Protein AF-A0A4Q3WRJ8-F1 (afdb_monomer_lite)

Structure (mmCIF, N/CA/C/O backbone):
data_AF-A0A4Q3WRJ8-F1
#
_entry.id   AF-A0A4Q3WRJ8-F1
#
loop_
_atom_site.group_PDB
_atom_site.id
_atom_site.type_symbol
_atom_site.label_atom_id
_atom_site.label_alt_id
_atom_site.label_comp_id
_atom_site.label_asym_id
_atom_site.label_entity_id
_atom_site.label_seq_id
_atom_site.pdbx_PDB_ins_code
_atom_site.Cartn_x
_atom_site.Cartn_y
_atom_site.Cartn_z
_atom_site.occupancy
_atom_site.B_iso_or_equiv
_atom_site.auth_seq_id
_atom_site.auth_comp_id
_atom_site.auth_asym_id
_atom_site.auth_atom_id
_atom_site.pdbx_PDB_model_num
ATOM 1 N N . MET A 1 1 ? 12.244 -4.722 -6.179 1.00 85.50 1 MET A N 1
ATOM 2 C CA . MET A 1 1 ? 12.266 -3.800 -5.027 1.00 85.50 1 MET A CA 1
ATOM 3 C C . MET A 1 1 ? 13.663 -3.254 -4.762 1.00 85.50 1 MET A C 1
ATOM 5 O O . MET A 1 1 ? 13.770 -2.156 -4.237 1.00 85.50 1 MET A O 1
ATOM 9 N N . HIS A 1 2 ? 14.733 -3.939 -5.174 1.00 89.25 2 HIS A N 1
ATOM 10 C CA . HIS A 1 2 ? 16.098 -3.484 -4.906 1.00 89.25 2 HIS A CA 1
ATOM 11 C C . HIS A 1 2 ? 16.425 -2.133 -5.560 1.00 89.25 2 HIS A C 1
ATOM 13 O O . HIS A 1 2 ? 17.124 -1.327 -4.959 1.00 89.25 2 HIS A O 1
ATOM 19 N N . GLU A 1 3 ? 15.912 -1.853 -6.767 1.00 91.69 3 GLU A N 1
ATOM 20 C CA . GLU A 1 3 ? 16.086 -0.526 -7.385 1.00 91.69 3 GLU A CA 1
ATOM 21 C C . GLU A 1 3 ? 15.468 0.587 -6.527 1.00 91.69 3 GLU A C 1
ATOM 23 O O . GLU A 1 3 ? 16.089 1.629 -6.354 1.00 91.69 3 GLU A O 1
ATOM 28 N N . ALA A 1 4 ? 14.287 0.350 -5.953 1.00 89.06 4 ALA A N 1
ATOM 29 C CA . ALA A 1 4 ? 13.613 1.306 -5.080 1.00 89.06 4 ALA A CA 1
ATOM 30 C C . ALA A 1 4 ? 14.429 1.582 -3.805 1.00 89.06 4 ALA A C 1
ATOM 32 O O . ALA A 1 4 ? 14.601 2.735 -3.431 1.00 89.06 4 ALA A O 1
ATOM 33 N N . SER A 1 5 ? 15.038 0.546 -3.217 1.00 88.88 5 SER A N 1
ATOM 34 C CA . SER A 1 5 ? 15.982 0.701 -2.100 1.00 88.88 5 SER A CA 1
ATOM 35 C C . SER A 1 5 ? 17.241 1.486 -2.481 1.00 88.88 5 SER A C 1
ATOM 37 O O . SER A 1 5 ? 17.712 2.323 -1.711 1.00 88.88 5 SER A O 1
ATOM 39 N N . ALA A 1 6 ? 17.762 1.288 -3.695 1.00 91.00 6 ALA A N 1
ATOM 40 C CA . ALA A 1 6 ? 18.871 2.097 -4.190 1.00 91.00 6 ALA A CA 1
ATOM 41 C C . ALA A 1 6 ? 18.470 3.571 -4.377 1.00 91.00 6 ALA A C 1
ATOM 43 O O . ALA A 1 6 ? 19.284 4.442 -4.098 1.00 91.00 6 ALA A O 1
ATOM 44 N N . ILE A 1 7 ? 17.240 3.864 -4.815 1.00 89.19 7 ILE A N 1
ATOM 45 C CA . ILE A 1 7 ? 16.731 5.242 -4.930 1.00 89.19 7 ILE A CA 1
ATOM 46 C C . ILE A 1 7 ? 16.621 5.896 -3.551 1.00 89.19 7 ILE A C 1
ATOM 48 O O . ILE A 1 7 ? 17.115 7.009 -3.383 1.00 89.19 7 ILE A O 1
ATOM 52 N N . ASP A 1 8 ? 16.036 5.197 -2.578 1.00 88.12 8 ASP A N 1
ATOM 53 C CA . ASP A 1 8 ? 15.913 5.672 -1.193 1.00 88.12 8 ASP A CA 1
ATOM 54 C C . ASP A 1 8 ? 17.282 6.008 -0.578 1.00 88.12 8 ASP A C 1
ATOM 56 O O . ASP A 1 8 ? 17.489 7.054 0.032 1.00 88.12 8 ASP A O 1
ATOM 60 N N . SER A 1 9 ? 18.283 5.174 -0.871 1.00 89.94 9 SER A N 1
ATOM 61 C CA . SER A 1 9 ? 19.674 5.390 -0.455 1.00 89.94 9 SER A CA 1
ATOM 62 C C . SER A 1 9 ? 20.420 6.461 -1.274 1.00 89.94 9 SER A C 1
ATOM 64 O O . SER A 1 9 ? 21.642 6.574 -1.162 1.00 89.94 9 SER A O 1
ATOM 66 N N . ASN A 1 10 ? 19.718 7.241 -2.107 1.00 88.94 10 ASN A N 1
ATOM 67 C CA . ASN A 1 10 ? 20.268 8.250 -3.020 1.00 88.94 10 ASN A CA 1
ATOM 68 C C . ASN A 1 10 ? 21.346 7.694 -3.979 1.00 88.94 10 ASN A C 1
ATOM 70 O O . ASN A 1 10 ? 22.342 8.353 -4.290 1.00 88.94 10 ASN A O 1
ATOM 74 N N . GLY A 1 11 ? 21.149 6.457 -4.433 1.00 91.81 11 GLY A N 1
ATOM 75 C CA . GLY A 1 11 ? 22.062 5.739 -5.311 1.00 91.81 11 GLY A CA 1
ATOM 76 C C . GLY A 1 11 ? 22.065 6.269 -6.745 1.00 91.81 11 GLY A C 1
ATOM 77 O O . GLY A 1 11 ? 21.031 6.632 -7.319 1.00 91.81 11 GLY A O 1
ATOM 78 N N . GLY A 1 12 ? 23.248 6.283 -7.354 1.00 94.06 12 GLY A N 1
ATOM 79 C CA . GLY A 1 12 ? 23.454 6.748 -8.723 1.00 94.06 12 GLY A CA 1
ATOM 80 C C . GLY A 1 12 ? 22.888 5.797 -9.793 1.00 94.06 12 GLY A C 1
ATOM 81 O O . GLY A 1 12 ? 22.470 4.676 -9.493 1.00 94.06 12 GLY A O 1
ATOM 82 N N . PRO A 1 13 ? 22.906 6.195 -11.082 1.00 94.56 13 PRO A N 1
ATOM 83 C CA . PRO A 1 13 ? 22.377 5.376 -12.178 1.00 94.56 13 PRO A CA 1
ATOM 84 C C . PRO A 1 13 ? 22.966 3.958 -12.259 1.00 94.56 13 PRO A C 1
ATOM 86 O O . PRO A 1 13 ? 22.237 3.006 -12.531 1.00 94.56 13 PRO A O 1
ATOM 89 N N . GLU A 1 14 ? 24.267 3.802 -11.997 1.00 94.94 14 GLU A N 1
ATOM 90 C CA . GLU A 1 14 ? 24.941 2.496 -12.014 1.00 94.94 14 GLU A CA 1
ATOM 91 C C . GLU A 1 14 ? 24.488 1.596 -10.857 1.00 94.94 14 GLU A C 1
ATOM 93 O O . GLU A 1 14 ? 24.199 0.417 -11.062 1.00 94.94 14 GLU A O 1
ATOM 98 N N . GLU A 1 15 ? 24.357 2.157 -9.654 1.00 94.31 15 GLU A N 1
ATOM 99 C CA . GLU A 1 15 ? 23.903 1.433 -8.462 1.00 94.31 15 GLU A CA 1
ATOM 100 C C . GLU A 1 15 ? 22.448 0.997 -8.610 1.00 94.31 15 GLU A C 1
ATOM 102 O O . GLU A 1 15 ? 22.110 -0.153 -8.329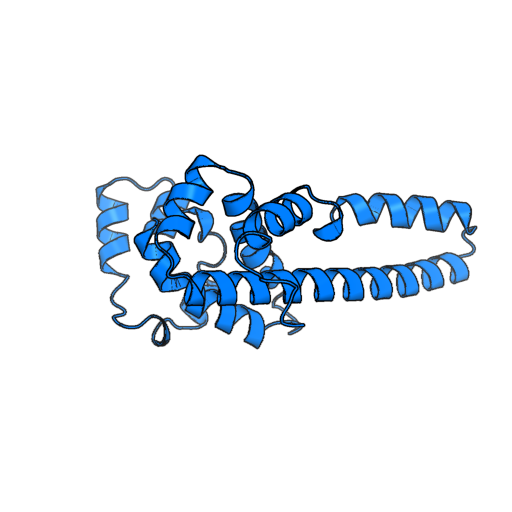 1.00 94.31 15 GLU A O 1
ATOM 107 N N . ARG A 1 16 ? 21.597 1.879 -9.145 1.00 93.44 16 ARG A N 1
ATOM 108 C CA . ARG A 1 16 ? 20.205 1.563 -9.471 1.00 93.44 16 ARG A CA 1
ATOM 109 C C . ARG A 1 16 ? 20.093 0.454 -10.512 1.00 93.44 16 ARG A C 1
ATOM 111 O O . ARG A 1 16 ? 19.307 -0.471 -10.323 1.00 93.44 16 ARG A O 1
ATOM 118 N N . ALA A 1 17 ? 20.897 0.494 -11.576 1.00 93.06 17 ALA A N 1
ATOM 119 C CA . ALA A 1 17 ? 20.913 -0.558 -12.593 1.00 93.06 17 ALA A CA 1
ATOM 120 C C . ALA A 1 17 ? 21.387 -1.906 -12.020 1.00 93.06 17 ALA A C 1
ATOM 122 O O . ALA A 1 17 ? 20.772 -2.944 -12.277 1.00 93.06 17 ALA A O 1
ATOM 123 N N . ALA A 1 18 ? 22.439 -1.894 -11.195 1.00 93.50 18 ALA A N 1
ATOM 124 C CA . ALA A 1 18 ? 22.930 -3.083 -10.505 1.00 93.50 18 ALA A CA 1
ATOM 125 C C . ALA A 1 18 ? 21.896 -3.641 -9.514 1.00 93.50 18 ALA A C 1
ATOM 127 O O . ALA A 1 18 ? 21.730 -4.855 -9.405 1.00 93.50 18 ALA A O 1
ATOM 128 N N . ALA A 1 19 ? 21.169 -2.769 -8.815 1.00 92.25 19 ALA A N 1
ATOM 129 C CA . ALA A 1 19 ? 20.093 -3.159 -7.919 1.00 92.25 19 ALA A CA 1
ATOM 130 C C . ALA A 1 19 ? 18.902 -3.744 -8.692 1.00 92.25 19 ALA A C 1
ATOM 132 O O . ALA A 1 19 ? 18.425 -4.821 -8.350 1.00 92.25 19 ALA A O 1
ATOM 133 N N . ARG A 1 20 ? 18.486 -3.123 -9.801 1.00 90.00 20 ARG A N 1
ATOM 134 C CA . ARG A 1 20 ? 17.431 -3.642 -10.685 1.00 90.00 20 ARG A CA 1
ATOM 135 C C . ARG A 1 20 ? 17.747 -5.037 -11.216 1.00 90.00 20 ARG A C 1
ATOM 137 O O . ARG A 1 20 ? 16.843 -5.857 -11.329 1.00 90.00 20 ARG A O 1
ATOM 144 N N . ALA A 1 21 ? 19.015 -5.337 -11.492 1.00 92.19 21 ALA A N 1
ATOM 145 C CA . ALA A 1 21 ? 19.440 -6.667 -11.925 1.00 92.19 21 ALA A CA 1
ATOM 146 C C . ALA A 1 21 ? 19.231 -7.765 -10.859 1.00 92.19 21 ALA A C 1
ATOM 148 O O . ALA A 1 21 ? 19.202 -8.943 -11.212 1.00 92.19 21 ALA A O 1
ATOM 149 N N . LYS A 1 22 ? 19.059 -7.397 -9.579 1.00 89.44 22 LYS A N 1
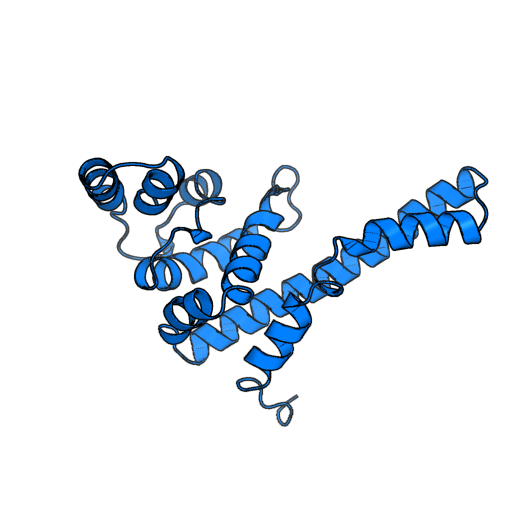ATOM 150 C CA . LYS A 1 22 ? 18.740 -8.328 -8.482 1.00 89.44 22 LYS A CA 1
ATOM 151 C C . LYS A 1 22 ? 17.251 -8.678 -8.404 1.00 89.44 22 LYS A C 1
ATOM 153 O O . LYS A 1 22 ? 16.917 -9.699 -7.814 1.00 89.44 22 LYS A O 1
ATOM 158 N N . ASP A 1 23 ? 16.372 -7.881 -9.014 1.00 87.56 23 ASP A N 1
ATOM 159 C CA . ASP A 1 23 ? 14.935 -8.170 -9.125 1.00 87.56 23 ASP A CA 1
ATOM 160 C C . ASP A 1 23 ? 14.703 -9.236 -10.216 1.00 87.56 23 ASP A C 1
ATOM 162 O O . ASP A 1 23 ? 14.304 -8.941 -11.347 1.00 87.56 23 ASP A O 1
ATOM 166 N N . THR A 1 24 ? 15.053 -10.486 -9.907 1.00 88.69 24 THR A N 1
ATOM 167 C CA . THR A 1 24 ? 15.085 -11.588 -10.886 1.00 88.69 24 THR A CA 1
ATOM 168 C C . THR A 1 24 ? 13.771 -12.357 -10.996 1.00 88.69 24 THR A C 1
ATOM 170 O O . THR A 1 24 ? 13.584 -13.118 -11.956 1.00 88.69 24 THR A O 1
ATOM 173 N N . GLU A 1 25 ? 12.856 -12.138 -10.052 1.00 88.75 25 GLU A N 1
ATOM 174 C CA . GLU A 1 25 ? 11.572 -12.815 -9.954 1.00 88.75 25 GLU A CA 1
ATOM 175 C C . GLU A 1 25 ? 10.757 -12.607 -11.237 1.00 88.75 25 GLU A C 1
ATOM 177 O O . GLU A 1 25 ? 10.708 -11.519 -11.817 1.00 88.75 25 GLU A O 1
ATOM 182 N N . LYS A 1 26 ? 10.119 -13.681 -11.712 1.00 87.75 26 LYS A N 1
ATOM 183 C CA . LYS A 1 26 ? 9.288 -13.648 -12.930 1.00 87.75 26 LYS A CA 1
ATOM 184 C C . LYS A 1 26 ? 7.800 -13.560 -12.630 1.00 87.75 26 LYS A C 1
ATOM 186 O O . LYS A 1 26 ? 7.033 -13.135 -13.492 1.00 87.75 26 LYS A O 1
ATOM 191 N N . ARG A 1 27 ? 7.398 -13.981 -11.433 1.00 91.19 27 ARG A N 1
ATOM 192 C CA . ARG A 1 27 ? 6.028 -13.910 -10.939 1.00 91.19 27 ARG A CA 1
ATOM 193 C C . ARG A 1 27 ? 6.052 -13.201 -9.597 1.00 91.19 27 ARG A C 1
ATOM 195 O O . ARG A 1 27 ? 6.914 -13.479 -8.768 1.00 91.19 27 ARG A O 1
ATOM 202 N N . TRP A 1 28 ? 5.095 -12.311 -9.368 1.00 90.44 28 TRP A N 1
ATOM 203 C CA . TRP A 1 28 ? 5.011 -11.572 -8.110 1.00 90.44 28 TRP A CA 1
ATOM 204 C C . TRP A 1 28 ? 4.802 -12.508 -6.911 1.00 90.44 28 TRP A C 1
ATOM 206 O O . TRP A 1 28 ? 5.212 -12.185 -5.803 1.00 90.44 28 TRP A O 1
ATOM 216 N N . GLN A 1 29 ? 4.217 -13.692 -7.137 1.00 90.94 29 GLN A N 1
ATOM 217 C CA . GLN A 1 29 ? 4.038 -14.736 -6.125 1.00 90.94 29 GLN A CA 1
ATOM 218 C C . GLN A 1 29 ? 5.358 -15.344 -5.636 1.00 90.94 29 GLN A C 1
ATOM 220 O O . GLN A 1 29 ? 5.370 -15.965 -4.577 1.00 90.94 29 GLN A O 1
ATOM 225 N N . ASP A 1 30 ? 6.438 -15.206 -6.412 1.00 89.38 30 ASP A N 1
ATOM 226 C CA . ASP A 1 30 ? 7.750 -15.767 -6.079 1.00 89.38 30 ASP A CA 1
ATOM 227 C C . ASP A 1 30 ? 8.579 -14.822 -5.192 1.00 89.38 30 ASP A C 1
ATOM 229 O O . ASP A 1 30 ? 9.659 -15.196 -4.743 1.00 89.38 30 ASP A O 1
ATOM 233 N N . VAL A 1 31 ? 8.086 -13.606 -4.927 1.00 86.12 31 VAL A N 1
ATOM 234 C CA . VAL A 1 31 ? 8.743 -12.649 -4.030 1.00 86.12 31 VAL A CA 1
ATOM 235 C C . VAL A 1 31 ? 8.594 -13.144 -2.591 1.00 86.12 31 VAL A C 1
ATOM 237 O O . VAL A 1 31 ? 7.480 -13.386 -2.119 1.00 86.12 31 VAL A O 1
ATOM 240 N N . SER A 1 32 ? 9.714 -13.318 -1.889 1.00 84.50 32 SER A N 1
ATOM 241 C CA . SER A 1 32 ? 9.706 -13.877 -0.538 1.00 84.50 32 SER A CA 1
ATOM 242 C C . SER A 1 32 ? 9.204 -12.874 0.505 1.00 84.50 32 SER A C 1
ATOM 244 O O . SER A 1 32 ? 9.245 -11.657 0.312 1.00 84.50 32 SER A O 1
ATOM 246 N N . SER A 1 33 ? 8.736 -13.384 1.648 1.00 79.56 33 SER A N 1
ATOM 247 C CA . SER A 1 33 ? 8.300 -12.519 2.756 1.00 79.56 33 SER A CA 1
ATOM 248 C C . SER A 1 33 ? 9.475 -11.753 3.368 1.00 79.56 33 SER A C 1
ATOM 250 O O . SER A 1 33 ? 9.296 -10.629 3.825 1.00 79.56 33 SER A O 1
ATOM 252 N N . GLU A 1 34 ? 10.681 -12.324 3.327 1.00 81.94 34 GLU A N 1
ATOM 253 C CA . GLU A 1 34 ? 11.924 -11.674 3.745 1.00 81.94 34 GLU A CA 1
ATOM 254 C C . GLU A 1 34 ? 12.249 -10.468 2.859 1.00 81.94 34 GLU A C 1
ATOM 256 O O . GLU A 1 34 ? 12.639 -9.422 3.373 1.00 81.94 34 GLU A O 1
ATOM 261 N N . THR A 1 35 ? 12.040 -10.580 1.542 1.00 81.25 35 THR A N 1
ATOM 262 C CA . THR A 1 35 ? 12.213 -9.451 0.621 1.00 81.25 35 THR A CA 1
ATOM 263 C C . THR A 1 35 ? 11.248 -8.318 0.954 1.00 81.25 35 THR A C 1
ATOM 265 O O . THR A 1 35 ? 11.675 -7.167 0.961 1.00 81.25 35 THR A O 1
ATOM 268 N N . PHE A 1 36 ? 9.986 -8.616 1.286 1.00 78.94 36 PHE A N 1
ATOM 269 C CA . PHE A 1 36 ? 9.035 -7.587 1.722 1.00 78.94 36 PHE A CA 1
ATOM 270 C C . PHE A 1 36 ? 9.442 -6.938 3.039 1.00 78.94 36 PHE A C 1
ATOM 272 O O . PHE A 1 36 ? 9.503 -5.717 3.106 1.00 78.94 36 PHE A O 1
ATOM 279 N N . LEU A 1 37 ? 9.792 -7.733 4.052 1.00 77.38 37 LEU A N 1
ATOM 280 C CA . LEU A 1 37 ? 10.234 -7.218 5.352 1.00 77.38 37 LEU A CA 1
ATOM 281 C C . LEU A 1 37 ? 11.437 -6.277 5.229 1.00 77.38 37 LEU A C 1
ATOM 283 O O . LEU A 1 37 ? 11.489 -5.254 5.903 1.00 77.38 37 LEU A O 1
ATOM 287 N N . ALA A 1 38 ? 12.386 -6.610 4.355 1.00 79.50 38 ALA A N 1
ATOM 288 C CA . ALA A 1 38 ? 13.592 -5.818 4.150 1.00 79.50 38 ALA A CA 1
ATOM 289 C C . ALA A 1 38 ? 13.388 -4.562 3.280 1.00 79.50 38 ALA A C 1
ATOM 291 O O . ALA A 1 38 ? 14.314 -3.767 3.177 1.00 79.50 38 ALA A O 1
ATOM 292 N N . ASN A 1 39 ? 12.238 -4.410 2.612 1.00 77.75 39 ASN A N 1
ATOM 293 C CA . ASN A 1 39 ? 12.000 -3.358 1.612 1.00 77.75 39 ASN A CA 1
ATOM 294 C C . ASN A 1 39 ? 10.586 -2.743 1.726 1.00 77.75 39 ASN A C 1
ATOM 296 O O . ASN A 1 39 ? 10.025 -2.266 0.740 1.00 77.75 39 ASN A O 1
ATOM 300 N N . GLN A 1 40 ? 9.946 -2.822 2.890 1.00 73.06 40 GLN A N 1
ATOM 301 C CA . GLN A 1 40 ? 8.559 -2.372 3.080 1.00 73.06 40 GLN A CA 1
ATOM 302 C C . GLN A 1 40 ? 8.390 -0.845 2.996 1.00 73.06 40 GLN A C 1
ATOM 304 O O . GLN A 1 40 ? 7.320 -0.358 2.646 1.00 73.06 40 GLN A O 1
ATOM 309 N N . ASP A 1 41 ? 9.451 -0.107 3.292 1.00 74.81 41 ASP A N 1
ATOM 310 C CA . ASP A 1 41 ? 9.559 1.350 3.283 1.00 74.81 41 ASP A CA 1
ATOM 311 C C . ASP A 1 41 ? 9.791 1.928 1.883 1.00 74.81 41 ASP A C 1
ATOM 313 O O . ASP A 1 41 ? 9.378 3.049 1.604 1.00 74.81 41 ASP A O 1
ATOM 317 N N . VAL A 1 42 ? 10.365 1.158 0.958 1.00 81.56 42 VAL A N 1
ATOM 318 C CA . VAL A 1 42 ? 10.765 1.681 -0.361 1.00 81.56 42 VAL A CA 1
ATOM 319 C C . VAL A 1 42 ? 9.637 1.669 -1.399 1.00 81.56 42 VAL A C 1
ATOM 321 O O . VAL A 1 42 ? 9.864 1.930 -2.581 1.00 81.56 42 VAL A O 1
ATOM 324 N N . PHE A 1 43 ? 8.405 1.337 -1.001 1.00 79.25 43 PHE A N 1
ATOM 325 C CA . PHE A 1 43 ? 7.306 1.117 -1.946 1.00 79.25 43 PHE A CA 1
ATOM 326 C C . PHE A 1 43 ? 6.929 2.380 -2.737 1.00 79.25 43 PHE A C 1
ATOM 328 O O . PHE A 1 43 ? 6.580 2.291 -3.913 1.00 79.25 43 PHE A O 1
ATOM 335 N N . HIS A 1 44 ? 7.088 3.555 -2.126 1.00 77.31 44 HIS A N 1
ATOM 336 C CA . HIS A 1 44 ? 6.866 4.863 -2.747 1.00 77.31 44 HIS A CA 1
ATOM 337 C C . HIS A 1 44 ? 7.995 5.308 -3.701 1.00 77.31 44 HIS A C 1
ATOM 339 O O . HIS A 1 44 ? 7.916 6.383 -4.290 1.00 77.31 44 HIS A O 1
ATOM 345 N N . PHE A 1 45 ? 9.038 4.492 -3.895 1.00 83.81 45 PHE A N 1
ATOM 346 C CA . PHE A 1 45 ? 10.072 4.704 -4.918 1.00 83.81 45 PHE A CA 1
ATOM 347 C C . PHE A 1 45 ? 9.938 3.763 -6.121 1.00 83.81 45 PHE A C 1
ATOM 349 O O . PHE A 1 45 ? 10.782 3.781 -7.021 1.00 83.81 45 PHE A O 1
ATOM 356 N N . LEU A 1 46 ? 8.917 2.902 -6.144 1.00 86.25 46 LEU A N 1
ATOM 357 C CA . LEU A 1 46 ? 8.665 2.044 -7.296 1.00 86.25 46 LEU A CA 1
ATOM 358 C C . LEU A 1 46 ? 8.233 2.882 -8.501 1.00 86.25 46 LEU A C 1
ATOM 360 O O . LEU A 1 46 ? 7.482 3.834 -8.369 1.00 86.25 46 LEU A O 1
ATOM 364 N N . ASP A 1 47 ? 8.668 2.485 -9.695 1.00 86.31 47 ASP A N 1
ATOM 365 C CA . ASP A 1 47 ? 8.078 2.987 -10.933 1.00 86.31 47 ASP A CA 1
ATOM 366 C C . ASP A 1 47 ? 6.684 2.369 -11.159 1.00 86.31 47 ASP A C 1
ATOM 368 O O . ASP A 1 47 ? 6.340 1.342 -10.571 1.00 86.31 47 ASP A O 1
ATOM 372 N N . ALA A 1 48 ? 5.888 2.922 -12.081 1.00 85.38 48 ALA A N 1
ATOM 373 C CA . ALA A 1 48 ? 4.542 2.412 -12.379 1.00 85.38 48 ALA A CA 1
ATOM 374 C C . ALA A 1 48 ? 4.515 0.902 -12.694 1.00 85.38 48 ALA A C 1
ATOM 376 O O . ALA A 1 48 ? 3.599 0.177 -12.298 1.00 85.38 48 ALA A O 1
ATOM 377 N N . LYS A 1 49 ? 5.554 0.394 -13.373 1.00 88.62 49 LYS A N 1
ATOM 378 C CA . LYS A 1 49 ? 5.695 -1.034 -13.687 1.00 88.62 49 LYS A CA 1
ATOM 379 C C . LYS A 1 49 ? 5.961 -1.868 -12.432 1.00 88.62 49 LYS A C 1
ATOM 381 O O . LYS A 1 49 ? 5.351 -2.924 -12.265 1.00 88.62 49 LYS A O 1
ATOM 386 N N . GLY A 1 50 ? 6.887 -1.428 -11.589 1.00 88.69 50 GLY A N 1
ATOM 387 C CA . GLY A 1 50 ? 7.239 -2.056 -10.325 1.00 88.69 50 GLY A CA 1
ATOM 388 C C . GLY A 1 50 ? 6.062 -2.047 -9.365 1.00 88.69 50 GLY A C 1
ATOM 389 O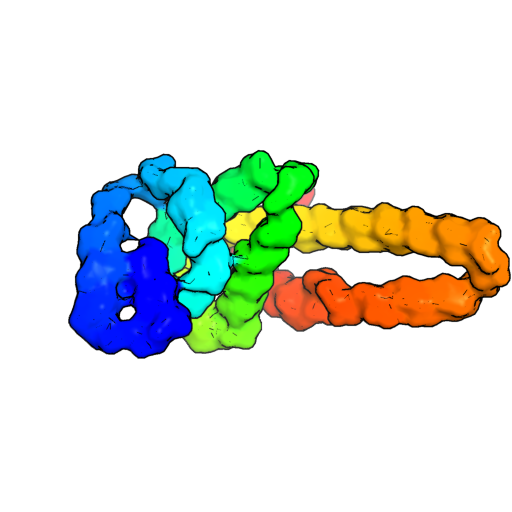 O . GLY A 1 50 ? 5.736 -3.093 -8.817 1.00 88.69 50 GLY A O 1
ATOM 390 N N . PHE A 1 51 ? 5.366 -0.920 -9.246 1.00 86.50 51 PHE A N 1
ATOM 391 C CA . PHE A 1 51 ? 4.158 -0.790 -8.442 1.00 86.50 51 PHE A CA 1
ATOM 392 C C . PHE A 1 51 ? 3.105 -1.811 -8.865 1.00 86.50 51 PHE A C 1
ATOM 394 O O . PHE A 1 51 ? 2.728 -2.662 -8.066 1.00 86.50 51 PHE A O 1
ATOM 401 N N . ARG A 1 52 ? 2.723 -1.844 -10.150 1.00 88.50 52 ARG A N 1
ATOM 402 C CA . ARG A 1 52 ? 1.764 -2.836 -10.664 1.00 88.50 52 ARG A CA 1
ATOM 403 C C . ARG A 1 52 ? 2.203 -4.282 -10.412 1.00 88.50 52 ARG A C 1
ATOM 405 O O . ARG A 1 52 ? 1.355 -5.144 -10.189 1.00 88.50 52 ARG A O 1
ATOM 412 N N . TYR A 1 53 ? 3.503 -4.563 -10.490 1.00 90.25 53 TYR A N 1
ATOM 413 C CA . TYR A 1 53 ? 4.043 -5.905 -10.281 1.00 90.25 53 TYR A CA 1
ATOM 414 C C . TYR A 1 53 ? 4.030 -6.325 -8.804 1.00 90.25 53 TYR A C 1
ATOM 416 O O . TYR A 1 53 ? 3.585 -7.427 -8.497 1.00 90.25 53 TYR A O 1
ATOM 424 N N . TYR A 1 54 ? 4.505 -5.471 -7.892 1.00 89.19 54 TYR A N 1
ATOM 425 C CA . TYR A 1 54 ? 4.667 -5.808 -6.473 1.00 89.19 54 TYR A CA 1
ATOM 426 C C . TYR A 1 54 ? 3.409 -5.557 -5.632 1.00 89.19 54 TYR A C 1
ATOM 428 O O . TYR A 1 54 ? 3.289 -6.143 -4.560 1.00 89.19 54 TYR A O 1
ATOM 436 N N . LEU A 1 55 ? 2.453 -4.752 -6.107 1.00 87.12 55 LEU A N 1
ATOM 437 C CA . LEU A 1 55 ? 1.240 -4.404 -5.360 1.00 87.12 55 LEU A CA 1
ATOM 438 C C . LEU A 1 55 ? 0.413 -5.623 -4.909 1.00 87.12 55 LEU A C 1
ATOM 440 O O . LEU A 1 55 ? 0.115 -5.702 -3.719 1.00 87.12 55 LEU A O 1
ATOM 444 N N . PRO A 1 56 ? 0.108 -6.628 -5.760 1.00 88.88 56 PRO A N 1
ATOM 445 C CA . PRO A 1 56 ? -0.644 -7.804 -5.311 1.00 88.88 56 PRO A CA 1
ATOM 446 C C . PRO A 1 56 ? 0.096 -8.602 -4.233 1.00 88.88 56 PRO A C 1
ATOM 448 O O . PRO A 1 56 ? -0.509 -9.094 -3.282 1.00 88.88 56 PRO A O 1
ATOM 451 N N . ALA A 1 57 ? 1.416 -8.721 -4.377 1.00 87.44 57 ALA A N 1
ATOM 452 C CA . ALA A 1 57 ? 2.265 -9.426 -3.431 1.00 87.44 57 ALA A CA 1
ATOM 453 C C . ALA A 1 57 ? 2.298 -8.709 -2.072 1.00 87.44 57 ALA A C 1
ATOM 455 O O . ALA A 1 57 ? 2.167 -9.361 -1.037 1.00 87.44 57 ALA A O 1
ATOM 456 N N . LEU A 1 58 ? 2.379 -7.373 -2.087 1.00 84.88 58 LEU A N 1
ATOM 457 C CA . LEU A 1 58 ? 2.334 -6.532 -0.895 1.00 84.88 58 LEU A CA 1
ATOM 458 C C . LEU A 1 58 ? 0.995 -6.650 -0.160 1.00 84.88 58 LEU A C 1
ATOM 460 O O . LEU A 1 58 ? 0.985 -6.865 1.049 1.00 84.88 58 LEU A O 1
ATOM 464 N N . MET A 1 59 ? -0.124 -6.559 -0.886 1.00 85.94 59 MET A N 1
ATOM 465 C CA . MET A 1 59 ? -1.469 -6.699 -0.313 1.00 85.94 59 MET A CA 1
ATOM 466 C C . MET A 1 59 ? -1.637 -8.068 0.359 1.00 85.94 59 MET A C 1
ATOM 468 O O . MET A 1 59 ? -2.067 -8.155 1.506 1.00 85.94 59 MET A O 1
ATOM 472 N N . VAL A 1 60 ? -1.244 -9.152 -0.321 1.00 87.00 60 VAL A N 1
ATOM 473 C CA . VAL A 1 60 ? -1.323 -10.516 0.231 1.00 87.00 60 VAL A CA 1
ATOM 474 C C . VAL A 1 60 ? -0.415 -10.685 1.445 1.00 87.00 60 VAL A C 1
ATOM 476 O O . VAL A 1 60 ? -0.812 -11.324 2.418 1.00 87.00 60 VAL A O 1
ATOM 479 N N . TRP A 1 61 ? 0.803 -10.148 1.391 1.00 84.06 61 TRP A N 1
ATOM 480 C CA . TRP A 1 61 ? 1.727 -10.184 2.516 1.00 84.06 61 TRP A CA 1
ATOM 481 C C . TRP A 1 61 ? 1.134 -9.451 3.726 1.00 84.06 61 TRP A C 1
ATOM 483 O O . TRP A 1 61 ? 1.029 -10.049 4.793 1.00 84.06 61 TRP A O 1
ATOM 493 N N . ASN A 1 62 ? 0.638 -8.225 3.544 1.00 83.25 62 ASN A N 1
ATOM 494 C CA . ASN A 1 62 ? 0.018 -7.445 4.613 1.00 83.25 62 ASN A CA 1
ATOM 495 C C . ASN A 1 62 ? -1.151 -8.208 5.267 1.00 83.25 62 ASN A C 1
ATOM 497 O O . ASN A 1 62 ? -1.140 -8.428 6.477 1.00 83.25 62 ASN A O 1
ATOM 501 N N . LEU A 1 63 ? -2.085 -8.739 4.467 1.00 84.44 63 LEU A N 1
ATOM 502 C CA . LEU A 1 63 ? -3.226 -9.515 4.976 1.00 84.44 63 LEU A CA 1
ATOM 503 C C . LEU A 1 63 ? -2.815 -10.772 5.761 1.00 84.44 63 LEU A C 1
ATOM 505 O O . LEU A 1 63 ? -3.546 -11.201 6.650 1.00 84.44 63 LEU A O 1
ATOM 509 N N . ARG A 1 64 ? -1.663 -11.385 5.457 1.00 83.38 64 ARG A N 1
ATOM 510 C CA . ARG A 1 64 ? -1.164 -12.570 6.183 1.00 83.38 64 ARG A CA 1
ATOM 511 C C . ARG A 1 64 ? -0.570 -12.234 7.545 1.00 83.38 64 ARG A C 1
ATOM 513 O O . ARG A 1 64 ? -0.651 -13.061 8.449 1.00 83.38 64 ARG A O 1
ATOM 520 N N . PHE A 1 65 ? 0.048 -11.063 7.677 1.00 77.25 65 PHE A N 1
ATOM 521 C CA . PHE A 1 65 ? 0.760 -10.646 8.889 1.00 77.25 65 PHE A CA 1
ATOM 522 C C . PHE A 1 65 ? -0.022 -9.623 9.718 1.00 77.25 65 PHE A C 1
ATOM 524 O O . PHE A 1 65 ? 0.455 -9.147 10.752 1.00 77.25 65 PHE A O 1
ATOM 531 N N . ILE A 1 66 ? -1.246 -9.304 9.311 1.00 76.56 66 ILE A N 1
ATOM 532 C CA . ILE A 1 66 ? -2.107 -8.369 10.016 1.00 76.56 66 ILE A CA 1
ATOM 533 C C . ILE A 1 66 ? -2.396 -8.855 11.447 1.00 76.56 66 ILE A C 1
ATOM 535 O O . ILE A 1 66 ? -2.858 -9.970 11.672 1.00 76.56 66 ILE A O 1
ATOM 539 N N . GLY A 1 67 ? -2.072 -8.027 12.445 1.00 70.25 67 GLY A N 1
ATOM 540 C CA . GLY A 1 67 ? -2.282 -8.349 13.866 1.00 70.25 67 GLY A CA 1
ATOM 541 C C . GLY A 1 67 ? -1.271 -9.320 14.493 1.00 70.25 67 GLY A C 1
ATOM 542 O O . GLY A 1 67 ? -1.421 -9.670 15.662 1.00 70.25 67 GLY A O 1
ATOM 543 N N . THR A 1 68 ? -0.230 -9.742 13.769 1.00 72.94 68 THR A N 1
ATOM 544 C CA . THR A 1 68 ? 0.858 -10.544 14.354 1.00 72.94 68 THR A CA 1
ATOM 545 C C . THR A 1 68 ? 1.835 -9.671 15.157 1.00 72.94 68 THR A C 1
ATOM 547 O O . THR A 1 68 ? 2.274 -8.612 14.704 1.00 72.94 68 THR A O 1
ATOM 550 N N . ALA A 1 69 ? 2.168 -10.101 16.381 1.00 52.78 69 ALA A N 1
ATOM 551 C CA . ALA A 1 69 ? 3.103 -9.391 17.257 1.00 52.78 69 ALA A CA 1
ATOM 552 C C . ALA A 1 69 ? 4.501 -9.310 16.613 1.00 52.78 69 ALA A C 1
ATOM 554 O O . ALA A 1 69 ? 5.023 -10.321 16.148 1.00 52.78 69 ALA A O 1
ATOM 555 N N . GLY A 1 70 ? 5.098 -8.112 16.581 1.00 55.78 70 GLY A N 1
ATOM 556 C CA . GLY A 1 70 ? 6.374 -7.843 15.897 1.00 55.78 70 GLY A CA 1
ATOM 557 C C . GLY A 1 70 ? 6.242 -7.333 14.454 1.00 55.78 70 GLY A C 1
ATOM 558 O O . GLY A 1 70 ? 7.241 -6.936 13.866 1.00 55.78 70 GLY A O 1
ATOM 559 N N . HIS A 1 71 ? 5.022 -7.272 13.906 1.00 54.84 71 HIS A N 1
ATOM 560 C CA . HIS A 1 71 ? 4.719 -6.696 12.591 1.00 54.84 71 HIS A CA 1
ATOM 561 C C . HIS A 1 71 ? 3.917 -5.389 12.720 1.00 54.84 71 HIS A C 1
ATOM 563 O O . HIS A 1 71 ? 2.925 -5.160 12.023 1.00 54.84 71 HIS A O 1
ATOM 569 N N . GLU A 1 72 ? 4.370 -4.501 13.612 1.00 53.34 72 GLU A N 1
ATOM 570 C CA . GLU A 1 72 ? 3.855 -3.123 13.749 1.00 53.34 72 GLU A CA 1
ATOM 571 C C . GLU A 1 72 ? 4.010 -2.313 12.442 1.00 53.34 72 GLU A C 1
ATOM 573 O O . GLU A 1 72 ? 3.366 -1.292 12.240 1.00 53.34 72 GLU A O 1
ATOM 578 N N . HIS A 1 73 ? 4.797 -2.839 11.505 1.00 51.44 73 HIS A N 1
ATOM 579 C CA . HIS A 1 73 ? 5.100 -2.289 10.191 1.00 51.44 73 HIS A CA 1
ATOM 580 C C . HIS A 1 73 ? 3.999 -2.437 9.126 1.00 51.44 73 HIS A C 1
ATOM 582 O O . HIS A 1 73 ? 4.173 -1.972 8.001 1.00 51.44 73 HIS A O 1
ATOM 588 N N . ASN A 1 74 ? 2.843 -3.027 9.462 1.00 57.03 74 ASN A N 1
ATOM 589 C CA . ASN A 1 74 ? 1.678 -3.022 8.566 1.00 57.03 74 ASN A CA 1
ATOM 590 C C . ASN A 1 74 ? 1.215 -1.593 8.203 1.00 57.03 74 ASN A C 1
ATOM 592 O O . ASN A 1 74 ? 0.560 -1.425 7.175 1.00 57.03 74 ASN A O 1
ATOM 596 N N . SER A 1 75 ? 1.584 -0.577 9.001 1.00 60.34 75 SER A N 1
ATOM 597 C CA . SER A 1 75 ? 1.290 0.833 8.718 1.00 60.34 75 SER A CA 1
ATOM 598 C C . SER A 1 75 ? 1.996 1.357 7.467 1.00 60.34 75 SER A C 1
ATOM 600 O O . SER A 1 75 ? 1.400 2.148 6.750 1.00 60.34 75 SER A O 1
ATOM 602 N N . TYR A 1 76 ? 3.209 0.891 7.141 1.00 63.69 76 TYR A N 1
ATOM 603 C CA . TYR A 1 76 ? 3.990 1.449 6.025 1.00 63.69 76 TYR A CA 1
ATOM 604 C C . TYR A 1 76 ? 3.399 1.136 4.653 1.00 63.69 76 TYR A C 1
ATOM 606 O O . TYR A 1 76 ? 3.549 1.921 3.721 1.00 63.69 76 TYR A O 1
ATOM 614 N N . VAL A 1 77 ? 2.702 0.005 4.523 1.00 65.75 77 VAL A N 1
ATOM 615 C CA . VAL A 1 77 ? 1.996 -0.366 3.289 1.00 65.75 77 VAL A CA 1
ATOM 616 C C . VAL A 1 77 ? 0.841 0.590 3.024 1.00 65.75 77 VAL A C 1
ATOM 618 O O . VAL A 1 77 ? 0.675 1.064 1.903 1.00 65.75 77 VAL A O 1
ATOM 621 N N . ILE A 1 78 ? 0.061 0.871 4.065 1.00 68.69 78 ILE A N 1
ATOM 622 C CA . ILE A 1 78 ? -1.111 1.738 3.983 1.00 68.69 78 ILE A CA 1
ATOM 623 C C . ILE A 1 78 ? -0.668 3.191 3.823 1.00 68.69 78 ILE A C 1
ATOM 625 O O . ILE A 1 78 ? -1.110 3.838 2.884 1.00 68.69 78 ILE A O 1
ATOM 629 N N . GLU A 1 79 ? 0.325 3.638 4.592 1.00 68.06 79 GLU A N 1
ATOM 630 C CA . GLU A 1 79 ? 0.942 4.962 4.461 1.00 68.06 79 GLU A CA 1
ATOM 631 C C . GLU A 1 79 ? 1.560 5.176 3.070 1.00 68.06 79 GLU A C 1
ATOM 633 O O . GLU A 1 79 ? 1.373 6.224 2.458 1.00 68.06 79 GLU A O 1
ATOM 638 N N . SER A 1 80 ? 2.243 4.172 2.509 1.00 66.75 80 SER A N 1
ATOM 639 C CA . SER A 1 80 ? 2.780 4.266 1.145 1.00 66.75 80 SER A CA 1
ATOM 640 C C . SER A 1 80 ? 1.666 4.403 0.110 1.00 66.75 80 SER A C 1
ATOM 642 O O . SER A 1 80 ? 1.791 5.201 -0.815 1.00 66.75 80 SER A O 1
ATOM 644 N N . LEU A 1 81 ? 0.571 3.649 0.250 1.00 71.25 81 LEU A N 1
ATOM 645 C CA . LEU A 1 81 ? -0.574 3.765 -0.652 1.00 71.25 81 LEU A CA 1
ATOM 646 C C . LEU A 1 81 ? -1.286 5.111 -0.480 1.00 71.25 81 LEU A C 1
ATOM 648 O O . LEU A 1 81 ? -1.616 5.739 -1.480 1.00 71.25 81 LEU A O 1
ATOM 652 N N . GLU A 1 82 ? -1.455 5.597 0.748 1.00 67.31 82 GLU A N 1
ATOM 653 C CA . GLU A 1 82 ? -1.982 6.933 1.044 1.00 67.31 82 GLU A CA 1
ATOM 654 C C . GLU A 1 82 ? -1.145 8.043 0.423 1.00 67.31 82 GLU A C 1
ATOM 656 O O . GLU A 1 82 ? -1.701 8.940 -0.202 1.00 67.31 82 GLU A O 1
ATOM 661 N N . ASN A 1 83 ? 0.179 7.979 0.556 1.00 65.75 83 ASN A N 1
ATOM 662 C CA . ASN A 1 83 ? 1.080 8.977 -0.012 1.00 65.75 83 ASN A CA 1
ATOM 663 C C . ASN A 1 83 ? 0.965 9.006 -1.543 1.00 65.75 83 ASN A C 1
ATOM 665 O O . ASN A 1 83 ? 0.830 10.076 -2.135 1.00 65.75 83 ASN A O 1
ATOM 669 N N . VAL A 1 84 ? 0.897 7.831 -2.182 1.00 65.56 84 VAL A N 1
ATOM 670 C CA . VAL A 1 84 ? 0.628 7.714 -3.627 1.00 65.56 84 VAL A CA 1
ATOM 671 C C . VAL A 1 84 ? -0.729 8.328 -3.996 1.00 65.56 84 VAL A C 1
ATOM 673 O O . VAL A 1 84 ? -0.864 8.900 -5.075 1.00 65.5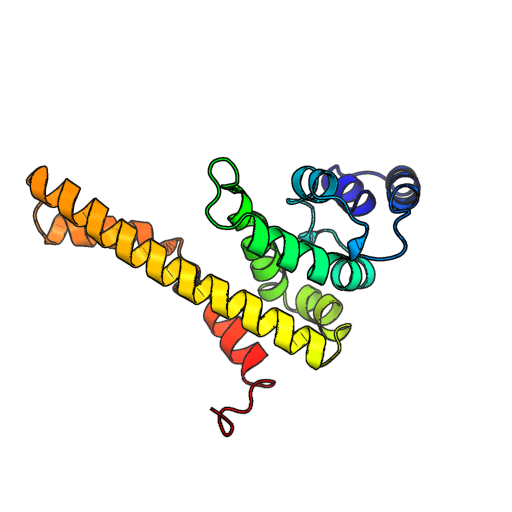6 84 VAL A O 1
ATOM 676 N N . LEU A 1 85 ? -1.733 8.230 -3.121 1.00 64.56 85 LEU A N 1
ATOM 677 C CA . LEU A 1 85 ? -3.076 8.781 -3.336 1.00 64.56 85 LEU A CA 1
ATOM 678 C C . LEU A 1 85 ? -3.184 10.290 -3.053 1.00 64.56 85 LEU A C 1
ATOM 680 O O . LEU A 1 85 ? -4.135 10.930 -3.500 1.00 64.56 85 LEU A O 1
ATOM 684 N N . GLN A 1 86 ? -2.243 10.871 -2.313 1.00 64.19 86 GLN A N 1
ATOM 685 C CA . GLN A 1 86 ? -2.214 12.309 -2.030 1.00 64.19 86 GLN A CA 1
ATOM 686 C C . GLN A 1 86 ? -1.469 13.103 -3.113 1.00 64.19 86 GLN A C 1
ATOM 688 O O . GLN A 1 86 ? -1.754 14.285 -3.315 1.00 64.19 86 GLN A O 1
ATOM 693 N N . GLU A 1 87 ? -0.558 12.469 -3.855 1.00 67.12 87 GLU A N 1
ATOM 694 C CA . GLU A 1 87 ? 0.189 13.101 -4.944 1.00 67.12 87 GLU A CA 1
ATOM 695 C C . GLU A 1 87 ? -0.451 12.834 -6.315 1.00 67.12 87 GLU A C 1
ATOM 697 O O . GLU A 1 87 ? -0.202 11.813 -6.949 1.00 67.12 87 GLU A O 1
ATOM 702 N N . THR A 1 88 ? -1.251 13.779 -6.820 1.00 57.97 88 THR A N 1
ATOM 703 C CA . THR A 1 88 ? -2.056 13.632 -8.054 1.00 57.97 88 THR A CA 1
ATOM 704 C C . THR A 1 88 ? -1.284 13.134 -9.284 1.00 57.97 88 THR A C 1
ATOM 706 O O . THR A 1 88 ? -1.788 12.285 -10.021 1.00 57.97 88 THR A O 1
ATOM 709 N N . ASP A 1 89 ? -0.063 13.625 -9.512 1.00 62.53 89 ASP A N 1
ATOM 710 C CA . ASP A 1 89 ? 0.758 13.223 -10.665 1.00 62.53 89 ASP A CA 1
ATOM 711 C C . ASP A 1 89 ? 1.317 11.801 -10.498 1.00 62.53 89 ASP A C 1
ATOM 713 O O . ASP A 1 89 ? 1.403 11.027 -11.457 1.00 62.53 89 ASP A O 1
ATOM 717 N N . TYR A 1 90 ? 1.640 11.433 -9.258 1.00 64.06 90 TYR A N 1
ATOM 718 C CA . TYR A 1 90 ? 2.110 10.105 -8.886 1.00 64.06 90 TYR A CA 1
ATOM 719 C C . TYR A 1 90 ? 0.961 9.084 -8.974 1.00 64.06 90 TYR A C 1
ATOM 721 O O . TYR A 1 90 ? 1.121 8.009 -9.557 1.00 64.06 90 TYR A O 1
ATOM 729 N N . LEU A 1 91 ? -0.229 9.465 -8.506 1.00 63.19 91 LEU A N 1
ATOM 730 C CA . LEU A 1 91 ? -1.478 8.706 -8.569 1.00 63.19 91 LEU A CA 1
ATOM 731 C C . LEU A 1 91 ? -1.847 8.353 -10.012 1.00 63.19 91 LEU A C 1
ATOM 733 O O . LEU A 1 91 ? -2.101 7.186 -10.323 1.00 63.19 91 LEU A O 1
ATOM 737 N N . LEU A 1 92 ? -1.813 9.343 -10.912 1.00 63.72 92 LEU A N 1
ATOM 738 C CA . LEU A 1 92 ? -2.137 9.148 -12.324 1.00 63.72 92 LEU A CA 1
ATOM 739 C C . LEU A 1 92 ? -1.186 8.138 -12.977 1.00 63.72 92 LEU A C 1
ATOM 741 O O . LEU A 1 92 ? -1.658 7.207 -13.617 1.00 63.72 92 LEU A O 1
ATOM 745 N N . GLY A 1 93 ? 0.129 8.241 -12.772 1.00 70.88 93 GLY A N 1
ATOM 746 C CA . GLY A 1 93 ? 1.084 7.312 -13.390 1.00 70.88 93 GLY A CA 1
ATOM 747 C C . GLY A 1 93 ? 0.970 5.865 -12.890 1.00 70.88 93 GLY A C 1
ATOM 748 O O . GLY A 1 93 ? 1.060 4.920 -13.678 1.00 70.88 93 GLY A O 1
ATOM 749 N N . HIS A 1 94 ? 0.755 5.677 -11.587 1.00 76.62 94 HIS A N 1
ATOM 750 C CA . HIS A 1 94 ? 0.785 4.356 -10.956 1.00 76.62 94 HIS A CA 1
ATOM 751 C C . HIS A 1 94 ? -0.538 3.607 -11.116 1.00 76.62 94 HIS A C 1
ATOM 753 O O . HIS A 1 94 ? -0.543 2.443 -11.535 1.00 76.62 94 HIS A O 1
ATOM 759 N N . PHE A 1 95 ? -1.666 4.280 -10.877 1.00 73.69 95 PHE A N 1
ATOM 760 C CA . PHE A 1 95 ? -2.981 3.649 -10.948 1.00 73.69 95 PHE A CA 1
ATOM 761 C C . PHE A 1 95 ? -3.536 3.530 -12.374 1.00 73.69 95 PHE A C 1
ATOM 763 O O . PHE A 1 95 ? -4.245 2.563 -12.644 1.00 73.69 95 PHE A O 1
ATOM 770 N N . GLN A 1 96 ? -3.171 4.405 -13.327 1.00 78.06 96 GLN A N 1
ATOM 771 C CA . GLN A 1 96 ? -3.595 4.242 -14.735 1.00 78.06 96 GLN A CA 1
ATOM 772 C C . GLN A 1 96 ? -3.096 2.937 -15.367 1.00 78.06 96 GLN A C 1
ATOM 774 O O . GLN A 1 96 ? -3.656 2.465 -16.354 1.00 78.06 96 GLN A O 1
ATOM 779 N N . SER A 1 97 ? -2.029 2.350 -14.821 1.00 81.75 97 SER A N 1
ATOM 780 C CA . SER A 1 97 ? -1.476 1.091 -15.320 1.00 81.75 97 SER A CA 1
ATOM 781 C C . SER A 1 97 ? -2.294 -0.146 -14.916 1.00 81.75 97 SER A C 1
ATOM 783 O O . SER A 1 97 ? -2.061 -1.236 -15.456 1.00 81.75 97 SER A O 1
ATOM 785 N N . LEU A 1 98 ? -3.229 0.004 -13.969 1.00 84.19 98 LEU A N 1
ATOM 786 C CA . LEU A 1 98 ? -4.066 -1.073 -13.459 1.00 84.19 98 LEU A CA 1
ATOM 787 C C . LEU A 1 98 ? -5.265 -1.326 -14.380 1.00 84.19 98 LEU A C 1
ATOM 789 O O . LEU A 1 98 ? -5.882 -0.412 -14.918 1.00 84.19 98 LEU A O 1
ATOM 793 N N . THR A 1 99 ? -5.615 -2.601 -14.534 1.00 87.31 99 THR A N 1
ATOM 794 C CA . THR A 1 99 ? -6.930 -2.993 -15.076 1.00 87.31 99 THR A CA 1
ATOM 795 C C . THR A 1 99 ? -8.042 -2.631 -14.089 1.00 87.31 99 THR A C 1
ATOM 797 O O . THR A 1 99 ? -7.773 -2.429 -12.903 1.00 87.31 99 THR A O 1
ATOM 800 N N . LEU A 1 100 ? -9.295 -2.598 -14.549 1.00 81.69 100 LEU A N 1
ATOM 801 C CA . LEU A 1 100 ? -10.440 -2.310 -13.682 1.00 81.69 100 LEU A CA 1
ATOM 802 C C . LEU A 1 100 ? -10.538 -3.307 -12.517 1.00 81.69 100 LEU A C 1
ATOM 804 O O . LEU A 1 100 ? -10.777 -2.915 -11.380 1.00 81.69 100 LEU A O 1
ATOM 808 N N . GLU A 1 101 ? -10.303 -4.591 -12.778 1.00 86.62 101 GLU A N 1
ATOM 809 C CA . GLU A 1 101 ? -10.332 -5.643 -11.763 1.00 86.62 101 GLU A CA 1
ATOM 810 C C . GLU A 1 101 ? -9.214 -5.462 -10.730 1.00 86.62 101 GLU A C 1
ATOM 812 O O . GLU A 1 101 ? -9.436 -5.639 -9.533 1.00 86.62 101 GLU A O 1
ATOM 817 N N . GLN A 1 102 ? -8.018 -5.065 -11.176 1.00 85.88 102 GLN A N 1
ATOM 818 C CA . GLN A 1 102 ? -6.904 -4.750 -10.279 1.00 85.88 102 GLN A CA 1
ATOM 819 C C . GLN A 1 102 ? -7.214 -3.523 -9.420 1.00 85.88 102 GLN A C 1
ATOM 821 O O . GLN A 1 102 ? -6.981 -3.556 -8.216 1.00 85.88 102 GLN A O 1
ATOM 826 N N . ALA A 1 103 ? -7.772 -2.472 -10.018 1.00 83.38 103 ALA A N 1
ATOM 827 C CA . ALA A 1 103 ? -8.164 -1.263 -9.308 1.00 83.38 103 ALA A CA 1
ATOM 828 C C . ALA A 1 103 ? -9.224 -1.566 -8.232 1.00 83.38 103 ALA A C 1
ATOM 830 O O . ALA A 1 103 ? -9.057 -1.166 -7.084 1.00 83.38 103 ALA A O 1
ATOM 831 N N . ARG A 1 104 ? -10.249 -2.368 -8.556 1.00 82.44 104 ARG A N 1
ATOM 832 C CA . ARG A 1 104 ? -11.265 -2.827 -7.589 1.00 82.44 104 ARG A CA 1
ATOM 833 C C . ARG A 1 104 ? -10.673 -3.642 -6.440 1.00 82.44 104 ARG A C 1
ATOM 835 O O . ARG A 1 104 ? -11.050 -3.438 -5.292 1.00 82.44 104 ARG A O 1
ATOM 842 N N . ALA A 1 105 ? -9.730 -4.540 -6.725 1.00 87.19 105 ALA A N 1
ATOM 843 C CA . ALA A 1 105 ? -9.063 -5.310 -5.676 1.00 87.19 105 ALA A CA 1
ATOM 844 C C . ALA A 1 105 ? -8.272 -4.409 -4.711 1.00 87.19 105 ALA A C 1
ATOM 846 O O . ALA A 1 105 ? -8.281 -4.643 -3.504 1.00 87.19 105 ALA A O 1
ATOM 847 N N . VAL A 1 106 ? -7.612 -3.369 -5.233 1.00 84.44 106 VAL A N 1
ATOM 848 C CA . VAL A 1 106 ? -6.912 -2.369 -4.413 1.00 84.44 106 VAL A CA 1
ATOM 849 C C . VAL A 1 106 ? -7.903 -1.550 -3.588 1.00 84.44 106 VAL A C 1
ATOM 851 O O . VAL A 1 106 ? -7.658 -1.340 -2.404 1.00 84.44 106 VAL A O 1
ATOM 854 N N . ALA A 1 107 ? -9.037 -1.155 -4.171 1.00 79.62 107 ALA A N 1
ATOM 855 C CA . ALA A 1 107 ? -10.096 -0.434 -3.468 1.00 79.62 107 ALA A CA 1
ATOM 856 C C . ALA A 1 107 ? -10.614 -1.218 -2.253 1.00 79.62 107 ALA A C 1
ATOM 858 O O . ALA A 1 107 ? -10.557 -0.713 -1.136 1.00 79.62 107 ALA A O 1
ATOM 859 N N . HIS A 1 108 ? -11.017 -2.479 -2.447 1.00 81.44 108 HIS A N 1
ATOM 860 C CA . HIS A 1 108 ? -11.503 -3.328 -1.353 1.00 81.44 108 HIS A CA 1
ATOM 861 C C . HIS A 1 108 ? -10.446 -3.584 -0.277 1.00 81.44 108 HIS A C 1
ATOM 863 O O . HIS A 1 108 ? -10.769 -3.674 0.904 1.00 81.44 108 HIS A O 1
ATOM 869 N N . PHE A 1 109 ? -9.176 -3.704 -0.666 1.00 85.44 109 PHE A N 1
ATOM 870 C CA . PHE A 1 109 ? -8.087 -3.828 0.298 1.00 85.44 109 PHE A CA 1
ATOM 871 C C . PHE A 1 109 ? -7.963 -2.572 1.171 1.00 85.44 109 PHE A C 1
ATOM 873 O O . PHE A 1 109 ? -7.872 -2.686 2.390 1.00 85.44 109 PHE A O 1
ATOM 880 N N . LEU A 1 110 ? -7.997 -1.382 0.569 1.00 79.88 110 LEU A N 1
ATOM 881 C CA . LEU A 1 110 ? -7.914 -0.117 1.301 1.00 79.88 110 LEU A CA 1
ATOM 882 C C . LEU A 1 110 ? -9.139 0.117 2.193 1.00 79.88 110 LEU A C 1
ATOM 884 O O . LEU A 1 110 ? -8.980 0.531 3.336 1.00 79.88 110 LEU A O 1
ATOM 888 N N . GLU A 1 111 ? -10.336 -0.208 1.706 1.00 77.75 111 GLU A N 1
ATOM 889 C CA . GLU A 1 111 ? -11.587 -0.154 2.472 1.00 77.75 111 GLU A CA 1
ATOM 890 C C . GLU A 1 111 ? -11.532 -1.062 3.709 1.00 77.75 111 GLU A C 1
ATOM 892 O O . GLU A 1 111 ? -11.750 -0.599 4.827 1.00 77.75 111 GLU A O 1
ATOM 897 N N . PHE A 1 112 ? -11.122 -2.323 3.539 1.00 82.12 112 PHE A N 1
ATOM 898 C CA . PHE A 1 112 ? -10.926 -3.253 4.652 1.00 82.12 112 PHE A CA 1
ATOM 899 C C . PHE A 1 112 ? -9.970 -2.695 5.720 1.00 82.12 112 PHE A C 1
ATOM 901 O O . PHE A 1 112 ? -10.220 -2.824 6.921 1.00 82.12 112 PHE A O 1
ATOM 908 N N . HIS A 1 113 ? -8.871 -2.062 5.300 1.00 78.19 113 HIS A N 1
ATOM 909 C CA . HIS A 1 113 ? -7.927 -1.438 6.225 1.00 78.19 113 HIS A CA 1
ATOM 910 C C . HIS A 1 113 ? -8.518 -0.224 6.942 1.00 78.19 113 HIS A C 1
ATOM 912 O O . HIS A 1 113 ? -8.342 -0.102 8.155 1.00 78.19 113 HIS A O 1
ATOM 918 N N . ALA A 1 114 ? -9.266 0.618 6.228 1.00 72.94 114 ALA A N 1
ATOM 919 C CA . ALA A 1 114 ? -9.961 1.767 6.793 1.00 72.94 114 ALA A CA 1
ATOM 920 C C . ALA A 1 114 ? -10.941 1.348 7.898 1.00 72.94 114 ALA A C 1
ATOM 922 O O . ALA A 1 114 ? -10.917 1.896 9.003 1.00 72.94 114 ALA A O 1
ATOM 923 N N . GLU A 1 115 ? -11.776 0.344 7.622 1.00 75.38 115 GLU A N 1
ATOM 924 C CA . GLU A 1 115 ? -12.740 -0.200 8.579 1.00 75.38 115 GLU A CA 1
ATOM 925 C C . GLU A 1 115 ? -12.042 -0.824 9.787 1.00 75.38 115 GLU A C 1
ATOM 927 O O . GLU A 1 115 ? -12.405 -0.561 10.938 1.00 75.38 115 GLU A O 1
ATOM 932 N N . ARG A 1 116 ? -10.994 -1.619 9.547 1.00 75.69 116 ARG A N 1
ATOM 933 C CA . ARG A 1 116 ? -10.210 -2.229 10.620 1.00 75.69 116 ARG A CA 1
ATOM 934 C C . ARG A 1 116 ? -9.579 -1.176 11.524 1.00 75.69 116 ARG A C 1
ATOM 936 O O . ARG A 1 116 ? -9.641 -1.319 12.743 1.00 75.69 116 ARG A O 1
ATOM 943 N N . ASP A 1 117 ? -8.984 -0.132 10.963 1.00 73.06 117 ASP A N 1
ATOM 944 C CA . ASP A 1 117 ? -8.356 0.926 11.751 1.00 73.06 117 ASP A CA 1
ATOM 945 C C . ASP A 1 117 ? -9.396 1.697 12.569 1.00 73.06 117 ASP A C 1
ATOM 947 O O . ASP A 1 117 ? -9.153 2.006 13.737 1.00 73.06 117 ASP A O 1
ATOM 951 N N . GLN A 1 118 ? -10.592 1.936 12.021 1.00 68.25 118 GLN A N 1
ATOM 952 C CA . GLN A 1 118 ? -11.705 2.516 12.778 1.00 68.25 118 GLN A CA 1
ATOM 953 C C . GLN A 1 118 ? -12.115 1.638 13.967 1.00 68.25 118 GLN A C 1
ATOM 955 O O . GLN A 1 118 ? -12.288 2.162 15.072 1.00 68.25 118 GLN A O 1
ATOM 960 N N . LEU A 1 119 ? -12.222 0.320 13.772 1.00 71.06 119 LEU A N 1
ATOM 961 C CA . LEU A 1 119 ? -12.537 -0.632 14.841 1.00 71.06 119 LEU A CA 1
ATOM 962 C C . LEU A 1 119 ? -11.443 -0.654 15.917 1.00 71.06 119 LEU A C 1
ATOM 964 O O . LEU A 1 119 ? -11.738 -0.496 17.099 1.00 71.06 119 LEU A O 1
ATOM 968 N N . MET A 1 120 ? -10.171 -0.739 15.519 1.00 69.94 120 MET A N 1
ATOM 969 C CA . MET A 1 120 ? -9.036 -0.724 16.452 1.00 69.94 120 MET A CA 1
ATOM 970 C C . MET A 1 120 ? -8.943 0.597 17.228 1.00 69.94 120 MET A C 1
ATOM 972 O O . MET A 1 120 ? -8.603 0.614 18.414 1.00 69.94 120 MET A O 1
ATOM 976 N N . LEU A 1 121 ? -9.264 1.725 16.587 1.00 68.38 121 LEU A N 1
ATOM 977 C CA . LEU A 1 121 ? -9.341 3.026 17.248 1.00 68.38 121 LEU A CA 1
ATOM 978 C C . LEU A 1 121 ? -10.509 3.097 18.232 1.00 68.38 121 LEU A C 1
ATOM 980 O O . LEU A 1 121 ? -10.349 3.700 19.294 1.00 68.38 121 LEU A O 1
ATOM 984 N N . ALA A 1 122 ? -11.664 2.518 17.903 1.00 70.94 122 ALA A N 1
ATOM 985 C CA . ALA A 1 122 ? -12.809 2.449 18.806 1.00 70.94 122 ALA A CA 1
ATOM 986 C C . ALA A 1 122 ? -12.485 1.604 20.049 1.00 70.94 122 ALA A C 1
ATOM 988 O O . ALA A 1 122 ? -12.699 2.073 21.171 1.00 70.94 122 ALA A O 1
ATOM 989 N N . ASP A 1 123 ? -11.869 0.435 19.864 1.00 70.38 123 ASP A N 1
ATOM 990 C CA . ASP A 1 123 ? -11.430 -0.441 20.955 1.00 70.38 123 ASP A CA 1
ATOM 991 C C . ASP A 1 123 ? -10.359 0.232 21.823 1.00 70.38 123 ASP A C 1
ATOM 993 O O . ASP A 1 123 ? -10.494 0.295 23.046 1.00 70.38 123 ASP A O 1
ATOM 997 N N . SER A 1 124 ? -9.340 0.848 21.209 1.00 68.06 124 SER A N 1
ATOM 998 C CA . SER A 1 124 ? -8.296 1.576 21.944 1.00 68.06 124 SER A CA 1
ATOM 999 C C . SER A 1 124 ? -8.854 2.774 22.714 1.00 68.06 124 SER A C 1
ATOM 1001 O O . SER A 1 124 ? -8.409 3.044 23.832 1.00 68.06 124 SER A O 1
ATOM 1003 N N . LYS A 1 125 ? -9.825 3.506 22.146 1.00 69.69 125 LYS A N 1
ATOM 1004 C CA . LYS A 1 125 ? -10.522 4.604 22.834 1.00 69.69 125 LYS A CA 1
ATOM 1005 C C . LYS A 1 125 ? -11.330 4.090 24.021 1.00 69.69 125 LYS A C 1
ATOM 1007 O O . LYS A 1 125 ? -11.276 4.714 25.076 1.00 69.69 125 LYS A O 1
ATOM 1012 N N . SER A 1 126 ? -12.022 2.964 23.861 1.00 77.06 126 SER A N 1
ATOM 1013 C CA . SER A 1 126 ? -12.777 2.308 24.931 1.00 77.06 126 SER A CA 1
ATOM 1014 C C . SER A 1 126 ? -11.858 1.888 26.082 1.00 77.06 126 SER A C 1
ATOM 1016 O O . SER A 1 126 ? -12.081 2.263 27.234 1.00 77.06 126 SER A O 1
ATOM 1018 N N . GLU A 1 127 ? -10.758 1.200 25.773 1.00 78.44 127 GLU A N 1
ATOM 1019 C CA . GLU A 1 127 ? -9.797 0.726 26.771 1.00 78.44 127 GLU A CA 1
ATOM 1020 C C . GLU A 1 127 ? -9.049 1.882 27.451 1.00 78.44 127 GLU A C 1
ATOM 1022 O O . GLU A 1 127 ? -8.984 1.950 28.679 1.00 78.44 127 GLU A O 1
ATOM 1027 N N . SER A 1 128 ? -8.555 2.849 26.671 1.00 78.81 128 SER A N 1
ATOM 1028 C CA . SER A 1 128 ? -7.886 4.043 27.206 1.00 78.81 128 SER A CA 1
ATOM 1029 C C . SER A 1 128 ? -8.844 4.889 28.050 1.00 78.81 128 SER A C 1
ATOM 1031 O O . SER A 1 128 ? -8.448 5.398 29.096 1.00 78.81 128 SER A O 1
ATOM 1033 N N . GLY A 1 129 ? -10.103 5.030 27.622 1.00 81.75 129 GLY A N 1
ATOM 1034 C CA . GLY A 1 129 ? -11.156 5.717 28.371 1.00 81.75 129 GLY A CA 1
ATOM 1035 C C . GLY A 1 129 ? -11.435 5.044 29.712 1.00 81.75 129 GLY A C 1
ATOM 1036 O O . GLY A 1 129 ? -11.486 5.724 30.735 1.00 81.75 129 GLY A O 1
ATOM 1037 N N . LYS A 1 130 ? -11.512 3.710 29.729 1.00 84.50 130 LYS A N 1
ATOM 1038 C CA . LYS A 1 130 ? -11.672 2.925 30.957 1.00 84.50 130 LYS A CA 1
ATOM 1039 C C . LYS A 1 130 ? -10.490 3.105 31.912 1.00 84.50 130 LYS A C 1
ATOM 1041 O O . LYS A 1 130 ? -10.706 3.427 33.072 1.00 84.50 130 LYS A O 1
ATOM 1046 N N . ILE A 1 131 ? -9.255 2.994 31.419 1.00 86.62 131 ILE A N 1
ATOM 1047 C CA . ILE A 1 131 ? -8.043 3.198 32.231 1.00 86.62 131 ILE A CA 1
ATOM 1048 C C . ILE A 1 131 ? -8.015 4.610 32.824 1.00 86.62 131 ILE A C 1
ATOM 1050 O O . ILE A 1 131 ? -7.743 4.784 34.007 1.00 86.62 131 ILE A O 1
ATOM 1054 N N . MET A 1 132 ? -8.301 5.635 32.020 1.00 84.56 132 MET A N 1
ATOM 1055 C CA . MET A 1 132 ? -8.317 7.016 32.505 1.00 84.56 132 MET A CA 1
ATOM 1056 C C . MET A 1 132 ? -9.444 7.256 33.516 1.00 84.56 132 MET A C 1
ATOM 1058 O O . MET A 1 132 ? -9.232 7.960 34.502 1.00 84.56 132 MET A O 1
ATOM 1062 N N . SER A 1 133 ? -10.611 6.640 33.324 1.00 88.69 133 SER A N 1
ATOM 1063 C CA . SER A 1 133 ? -11.699 6.683 34.305 1.00 88.69 133 SER A CA 1
ATOM 1064 C C . SER A 1 133 ? -11.292 6.022 35.628 1.00 88.69 133 SER A C 1
ATOM 1066 O O . SER A 1 133 ? -11.460 6.632 36.683 1.00 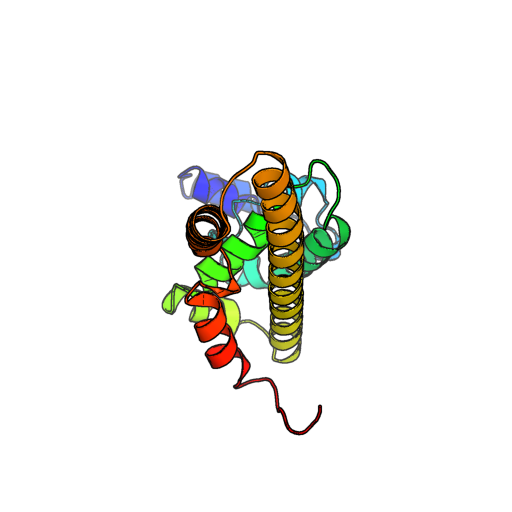88.69 133 SER A O 1
ATOM 1068 N N . ASP A 1 134 ? -10.654 4.848 35.577 1.00 90.25 134 ASP A N 1
ATOM 1069 C CA . ASP A 1 134 ? -10.134 4.135 36.754 1.00 90.25 134 ASP A CA 1
ATOM 1070 C C . ASP A 1 134 ? -9.032 4.936 37.481 1.00 90.25 134 ASP A C 1
ATOM 1072 O O . ASP A 1 134 ? -8.883 4.846 38.701 1.00 90.25 134 ASP A O 1
ATOM 1076 N N . LEU A 1 135 ? -8.286 5.772 36.749 1.00 90.75 135 LEU A N 1
ATOM 1077 C CA . LEU A 1 135 ? -7.298 6.717 37.286 1.00 90.75 135 LEU A CA 1
ATOM 1078 C C . LEU A 1 135 ? -7.916 8.034 37.803 1.00 90.75 135 LEU A C 1
ATOM 1080 O O . LEU A 1 135 ? -7.182 8.910 38.265 1.00 90.75 135 LEU A O 1
ATOM 1084 N N . GLY A 1 136 ? -9.242 8.188 37.746 1.00 92.62 136 GLY A N 1
ATOM 1085 C CA . GLY A 1 136 ? -9.972 9.332 38.295 1.00 92.62 136 GLY A CA 1
ATOM 1086 C C . GLY A 1 136 ? -10.045 10.564 37.387 1.00 92.62 136 GLY A C 1
ATOM 1087 O O . GLY A 1 136 ? -10.362 11.651 37.874 1.00 92.62 136 GLY A O 1
ATOM 1088 N N . PHE A 1 137 ? -9.757 10.432 36.089 1.00 91.06 137 PHE A N 1
ATOM 1089 C CA . PHE A 1 137 ? -9.954 11.523 35.128 1.00 91.06 137 PHE A CA 1
ATOM 1090 C C . PHE A 1 137 ? -11.448 11.767 34.880 1.00 91.06 137 PHE A C 1
ATOM 1092 O O . PHE A 1 137 ? -12.245 10.830 34.823 1.00 91.06 137 PHE A O 1
ATOM 1099 N N . SER A 1 138 ? -11.833 13.033 34.694 1.00 91.62 138 SER A N 1
ATOM 1100 C CA . SER A 1 138 ? -13.204 13.385 34.311 1.00 91.62 138 SER A CA 1
ATOM 1101 C C . SER A 1 138 ? -13.474 13.079 32.834 1.00 91.62 138 SER A C 1
ATOM 1103 O O . SER A 1 138 ? -12.555 13.090 32.013 1.00 91.62 138 SER A O 1
ATOM 1105 N N . GLU A 1 139 ? -14.745 12.884 32.465 1.00 84.81 139 GLU A N 1
ATOM 1106 C CA . GLU A 1 139 ? -15.155 12.642 31.068 1.00 84.81 139 GLU A CA 1
ATOM 1107 C C . GLU A 1 139 ? -14.609 13.710 30.104 1.00 84.81 139 GLU A C 1
ATOM 1109 O O . GLU A 1 139 ? -14.076 13.388 29.048 1.00 84.81 139 GLU A O 1
ATOM 1114 N N . GLN A 1 140 ? -14.610 14.982 30.514 1.00 86.25 140 GLN A N 1
ATOM 1115 C CA . GLN A 1 140 ? -14.079 16.090 29.708 1.00 86.25 140 GLN A CA 1
ATOM 1116 C C . GLN A 1 140 ? -12.566 15.973 29.450 1.00 86.25 140 GLN A C 1
ATOM 1118 O O . GLN A 1 140 ? -12.083 16.355 28.383 1.00 86.25 140 GLN A O 1
ATOM 1123 N N . GLN A 1 141 ? -11.797 15.459 30.417 1.00 85.12 141 GLN A N 1
ATOM 1124 C CA . GLN A 1 141 ? -10.357 15.235 30.257 1.00 85.12 141 GLN A CA 1
ATOM 1125 C C . GLN A 1 141 ? -10.079 14.033 29.349 1.00 85.12 141 GLN A C 1
ATOM 1127 O O . GLN A 1 141 ? -9.156 14.087 28.532 1.00 85.12 141 GLN A O 1
ATOM 1132 N N . ILE A 1 142 ? -10.897 12.986 29.465 1.00 81.44 142 ILE A N 1
ATOM 1133 C CA . ILE A 1 142 ? -10.840 11.795 28.616 1.00 81.44 142 ILE A CA 1
ATOM 1134 C C . ILE A 1 142 ? -11.139 12.180 27.161 1.00 81.44 142 ILE A C 1
ATOM 1136 O O . ILE A 1 142 ? -10.331 11.889 26.279 1.00 81.44 142 ILE A O 1
ATOM 1140 N N . ASP A 1 143 ? -12.213 12.927 26.906 1.00 79.88 143 ASP A N 1
ATOM 1141 C CA . ASP A 1 143 ? -12.591 13.370 25.558 1.00 79.88 143 ASP A CA 1
ATOM 1142 C C . ASP A 1 143 ? -11.532 14.272 24.917 1.00 79.88 143 ASP A C 1
ATOM 1144 O O . ASP A 1 143 ? -11.183 14.123 23.739 1.00 79.88 143 ASP A O 1
ATOM 1148 N N . LEU A 1 144 ? -10.946 15.190 25.691 1.00 81.62 144 LEU A N 1
ATOM 1149 C CA . LEU A 1 144 ? -9.855 16.040 25.214 1.00 81.62 144 LEU A CA 1
ATOM 1150 C C . LEU A 1 144 ? -8.597 15.226 24.862 1.00 81.62 144 LEU A C 1
ATOM 1152 O O . LEU A 1 144 ? -7.886 15.557 23.910 1.00 81.62 144 LEU A O 1
ATOM 1156 N N . PHE A 1 145 ? -8.307 14.163 25.613 1.00 78.50 145 PHE A N 1
ATOM 1157 C CA . PHE A 1 145 ? -7.164 13.289 25.358 1.00 78.50 145 PHE A CA 1
ATOM 1158 C C . PHE A 1 145 ? -7.394 12.398 24.128 1.00 78.50 145 PHE A C 1
ATOM 1160 O O . PHE A 1 145 ? -6.552 12.344 23.226 1.00 78.50 145 PHE A O 1
ATOM 1167 N N . LEU A 1 146 ? -8.559 11.749 24.045 1.00 73.56 146 LEU A N 1
ATOM 1168 C CA . LEU A 1 146 ? -8.914 10.852 22.943 1.00 73.56 146 LEU A CA 1
ATOM 1169 C C . LEU A 1 146 ? -9.104 11.603 21.614 1.00 73.56 146 LEU A C 1
ATOM 1171 O O . LEU A 1 146 ? -8.729 11.083 20.559 1.00 73.56 146 LEU A O 1
ATOM 1175 N N . SER A 1 147 ? -9.617 12.839 21.639 1.00 69.81 147 SER A N 1
ATOM 1176 C CA . SER A 1 147 ? -9.749 13.675 20.434 1.00 69.81 147 SER A CA 1
ATOM 1177 C C . SER A 1 147 ? -8.394 14.073 19.840 1.00 69.81 147 SER A C 1
ATOM 1179 O O . SER A 1 147 ? -8.225 13.998 18.620 1.00 69.81 147 SER A O 1
ATOM 1181 N N . LYS A 1 148 ? -7.393 14.404 20.672 1.00 65.44 148 LYS A N 1
ATOM 1182 C CA . LYS A 1 148 ? -6.017 14.687 20.217 1.00 65.44 148 LYS A CA 1
ATOM 1183 C C . LYS A 1 148 ? -5.349 13.472 19.576 1.00 65.44 148 LYS A C 1
ATOM 1185 O O . LYS A 1 148 ? -4.663 13.633 18.571 1.00 65.44 148 LYS A O 1
ATOM 1190 N N . LYS A 1 149 ? -5.588 12.271 20.112 1.00 58.84 149 LYS A N 1
ATOM 1191 C CA . LYS A 1 149 ? -5.071 11.007 19.562 1.00 58.84 149 LYS A CA 1
ATOM 1192 C C . LYS A 1 149 ? -5.696 10.666 18.197 1.00 58.84 149 LYS A C 1
ATOM 1194 O O . LYS A 1 149 ? -5.042 10.063 17.358 1.00 58.84 149 LYS A O 1
ATOM 1199 N N . SER A 1 150 ? -6.939 11.095 17.946 1.00 52.09 150 SER A N 1
ATOM 1200 C CA . SER A 1 150 ? -7.668 10.789 16.703 1.00 52.09 150 SER A CA 1
ATOM 1201 C C . SER A 1 150 ? -7.232 11.580 15.463 1.00 52.09 150 SER A C 1
ATOM 1203 O O . SER A 1 150 ? -7.556 11.166 14.357 1.00 52.09 150 SER A O 1
ATOM 1205 N N . LYS A 1 151 ? -6.463 12.672 15.608 1.00 48.56 151 LYS A N 1
ATOM 1206 C CA . LYS A 1 151 ? -5.941 13.444 14.459 1.00 48.56 151 LYS A CA 1
ATOM 1207 C C . LYS A 1 151 ? -4.922 12.683 13.597 1.00 48.56 151 LYS A C 1
ATOM 1209 O O . LYS A 1 151 ? -4.546 13.183 12.548 1.00 48.56 151 LYS A O 1
ATOM 1214 N N . VAL A 1 152 ? -4.480 11.511 14.048 1.00 47.34 152 VAL A N 1
ATOM 1215 C CA . VAL A 1 152 ? -3.514 10.637 13.358 1.00 47.34 152 VAL A CA 1
ATOM 1216 C C . VAL A 1 152 ? -4.228 9.461 12.658 1.00 47.34 152 VAL A C 1
ATOM 1218 O O . VAL A 1 152 ? -3.592 8.545 12.164 1.00 47.34 152 VAL A O 1
ATOM 1221 N N . SER A 1 153 ? -5.566 9.451 12.642 1.00 48.69 153 SER A N 1
ATOM 1222 C CA . SER A 1 153 ? -6.373 8.383 12.039 1.00 48.69 153 SER A CA 1
ATOM 1223 C C . SER A 1 153 ? -6.540 8.562 10.528 1.00 48.69 153 SER A C 1
ATOM 1225 O O . SER A 1 153 ? -6.867 9.660 10.079 1.00 48.69 153 SER A O 1
ATOM 1227 N N . PHE A 1 154 ? -6.440 7.461 9.779 1.00 45.12 154 PHE A N 1
ATOM 1228 C CA . PHE A 1 154 ? -6.814 7.345 8.364 1.00 45.12 154 PHE A CA 1
ATOM 1229 C C . PHE A 1 154 ? -8.203 7.923 8.055 1.00 45.12 154 PHE A C 1
ATOM 1231 O O . PHE A 1 154 ? -8.380 8.701 7.125 1.00 45.12 154 PHE A O 1
ATOM 1238 N N . ALA A 1 155 ? -9.189 7.632 8.910 1.00 44.69 155 ALA A N 1
ATOM 1239 C CA . ALA A 1 155 ? -10.557 8.127 8.757 1.00 44.69 155 ALA A CA 1
ATOM 1240 C C . ALA A 1 155 ? -10.676 9.654 8.943 1.00 44.69 155 ALA A C 1
ATOM 1242 O O . ALA A 1 155 ? -11.690 10.249 8.584 1.00 44.69 155 ALA A O 1
ATOM 1243 N N . ALA A 1 156 ? -9.662 10.291 9.535 1.00 45.03 156 ALA A N 1
ATOM 1244 C CA . ALA A 1 156 ? -9.579 11.738 9.710 1.00 45.03 156 ALA A CA 1
ATOM 1245 C C . ALA A 1 156 ? -8.639 12.412 8.694 1.00 45.03 156 ALA A C 1
ATOM 1247 O O . ALA A 1 156 ? -8.531 13.642 8.701 1.00 45.03 156 ALA A O 1
ATOM 1248 N N . SER A 1 157 ? -7.952 11.640 7.843 1.00 52.47 157 SER A N 1
ATOM 1249 C CA . SER A 1 157 ? -7.078 12.173 6.804 1.00 52.47 157 SER A CA 1
ATOM 1250 C C . SER A 1 157 ? -7.891 12.492 5.543 1.00 52.47 157 SER A C 1
ATOM 1252 O O . SER A 1 157 ? -8.929 11.891 5.262 1.00 52.47 157 SER A O 1
ATOM 1254 N N . GLY A 1 158 ? -7.419 13.453 4.742 1.00 52.34 158 GLY A N 1
ATOM 1255 C CA . GLY A 1 158 ? -7.993 13.722 3.418 1.00 52.34 158 GLY A CA 1
ATOM 1256 C C . GLY A 1 158 ? -7.909 12.520 2.465 1.00 52.34 158 GLY A C 1
ATOM 1257 O O . GLY A 1 158 ? -8.537 12.553 1.408 1.00 52.34 158 GLY A O 1
ATOM 1258 N N . ALA A 1 159 ? -7.183 11.458 2.842 1.00 49.12 159 ALA A N 1
ATOM 1259 C CA . ALA A 1 159 ? -7.055 10.238 2.062 1.00 49.12 159 ALA A CA 1
ATOM 1260 C C . ALA A 1 159 ? -8.384 9.483 1.960 1.00 49.12 159 ALA A C 1
ATOM 1262 O O . ALA A 1 159 ? -8.699 9.040 0.865 1.00 49.12 159 ALA A O 1
ATOM 1263 N N . GLN A 1 160 ? -9.211 9.411 3.016 1.00 54.16 160 GLN A N 1
ATOM 1264 C CA . GLN A 1 160 ? -10.533 8.766 2.926 1.00 54.16 160 GLN A CA 1
ATOM 1265 C C . GLN A 1 160 ? -11.437 9.474 1.907 1.00 54.16 160 GLN A C 1
ATOM 1267 O O . GLN A 1 160 ? -12.019 8.825 1.051 1.00 54.16 160 GLN A O 1
ATOM 1272 N N . GLN A 1 161 ? -11.505 10.810 1.925 1.00 59.81 161 GLN A N 1
ATOM 1273 C CA . GLN A 1 161 ? -12.288 11.555 0.928 1.00 59.81 161 GLN A CA 1
ATOM 1274 C C . GLN A 1 161 ? -11.716 11.426 -0.486 1.00 59.81 161 GLN A C 1
ATOM 1276 O O . GLN A 1 161 ? -12.481 11.311 -1.440 1.00 59.81 161 GLN A O 1
ATOM 1281 N N . ALA A 1 162 ? -10.388 11.450 -0.634 1.00 56.09 162 ALA A N 1
ATOM 1282 C CA . ALA A 1 162 ? -9.733 11.241 -1.922 1.00 56.09 162 ALA A CA 1
ATOM 1283 C C . ALA A 1 162 ? -10.002 9.828 -2.463 1.00 56.09 162 ALA A C 1
ATOM 1285 O O . ALA A 1 162 ? -10.252 9.669 -3.655 1.00 56.09 162 ALA A O 1
ATOM 1286 N N . LEU A 1 163 ? -10.021 8.828 -1.582 1.00 56.88 163 LEU A N 1
ATOM 1287 C CA . LEU A 1 163 ? -10.394 7.450 -1.874 1.00 56.88 163 LEU A CA 1
ATOM 1288 C C . LEU A 1 163 ? -11.864 7.343 -2.263 1.00 56.88 163 LEU A C 1
ATOM 1290 O O . LEU A 1 163 ? -12.150 6.794 -3.315 1.00 56.88 163 LEU A O 1
ATOM 1294 N N . ASP A 1 164 ? -12.789 7.912 -1.496 1.00 60.34 164 ASP A N 1
ATOM 1295 C CA . ASP A 1 164 ? -14.223 7.871 -1.804 1.00 60.34 164 ASP A CA 1
ATOM 1296 C C . ASP A 1 164 ? -14.525 8.544 -3.159 1.00 60.34 164 ASP A C 1
ATOM 1298 O O . ASP A 1 164 ? -15.294 8.019 -3.965 1.00 60.34 164 ASP A O 1
ATOM 1302 N N . LEU A 1 165 ? -13.871 9.676 -3.459 1.00 63.53 165 LEU A N 1
ATOM 1303 C CA . LEU A 1 165 ? -13.958 10.361 -4.758 1.00 63.53 165 LEU A CA 1
ATOM 1304 C C . LEU A 1 165 ? -13.344 9.537 -5.896 1.00 63.53 165 LEU A C 1
ATOM 1306 O O . LEU A 1 165 ? -13.931 9.439 -6.974 1.00 63.53 165 LEU A O 1
ATOM 1310 N N . TYR A 1 166 ? -12.167 8.952 -5.671 1.00 56.81 166 TYR A N 1
ATOM 1311 C CA . TYR A 1 166 ? -11.467 8.152 -6.669 1.00 56.81 166 TYR A CA 1
ATOM 1312 C C . TYR A 1 166 ? -12.126 6.786 -6.895 1.00 56.81 166 TYR A C 1
ATOM 1314 O O . TYR A 1 166 ? -12.082 6.280 -8.008 1.00 56.81 166 TYR A O 1
ATOM 1322 N N . TRP A 1 167 ? -12.766 6.186 -5.894 1.00 57.00 167 TRP A N 1
ATOM 1323 C CA . TRP A 1 167 ? -13.405 4.870 -5.988 1.00 57.00 167 TRP A CA 1
ATOM 1324 C C . TRP A 1 167 ? -14.886 4.937 -6.325 1.00 57.00 167 TRP A C 1
ATOM 1326 O O . TRP A 1 167 ? -15.392 4.016 -6.966 1.00 57.00 167 TRP A O 1
ATOM 1336 N N . GLY A 1 168 ? -15.563 6.044 -6.013 1.00 59.16 168 GLY A N 1
ATOM 1337 C CA . GLY A 1 168 ? -16.942 6.292 -6.434 1.00 59.16 168 GLY A CA 1
ATOM 1338 C C . GLY A 1 168 ? -17.135 6.267 -7.955 1.00 59.16 168 GLY A C 1
ATOM 1339 O O . GLY A 1 168 ? -18.252 6.077 -8.423 1.00 59.16 168 GLY A O 1
ATOM 1340 N N . GLN A 1 169 ? -16.059 6.390 -8.742 1.00 58.91 169 GLN A N 1
ATOM 1341 C CA . GLN A 1 169 ? -16.101 6.215 -10.200 1.00 58.91 169 GLN A CA 1
ATOM 1342 C C . GLN A 1 169 ? -16.018 4.742 -10.661 1.00 58.91 169 GLN A C 1
ATOM 1344 O O . GLN A 1 169 ? -16.212 4.464 -11.843 1.00 58.91 169 GLN A O 1
ATOM 1349 N N . PHE A 1 170 ? -15.706 3.801 -9.763 1.00 49.47 170 PHE A N 1
ATOM 1350 C CA . PHE A 1 170 ? -15.474 2.382 -10.077 1.00 49.47 170 PHE A CA 1
ATOM 1351 C C . PHE A 1 170 ? -16.425 1.411 -9.358 1.00 49.47 170 PHE A C 1
ATOM 1353 O O . PHE A 1 170 ? -16.584 0.270 -9.817 1.00 49.47 170 PHE A O 1
ATOM 1360 N N . LEU A 1 171 ? -17.024 1.849 -8.246 1.00 50.69 171 LEU A N 1
ATOM 1361 C CA . LEU A 1 171 ? -18.016 1.117 -7.461 1.00 50.69 171 LEU A CA 1
ATOM 1362 C C . LEU A 1 171 ? -19.418 1.587 -7.869 1.00 50.69 171 LEU A C 1
ATOM 1364 O O . LEU A 1 171 ? -19.809 2.720 -7.596 1.00 50.69 171 LEU A O 1
ATOM 1368 N N . ASP A 1 172 ? -20.158 0.724 -8.565 1.00 50.69 172 ASP A N 1
ATOM 1369 C CA . ASP A 1 172 ? -21.574 0.957 -8.839 1.00 50.69 172 ASP A CA 1
ATOM 1370 C C . ASP A 1 172 ? -22.368 0.573 -7.587 1.00 50.69 172 ASP A C 1
ATOM 1372 O O . ASP A 1 172 ? -22.547 -0.603 -7.275 1.00 50.69 172 ASP A O 1
ATOM 1376 N N . TRP A 1 173 ? -22.816 1.581 -6.843 1.00 50.72 173 TRP A N 1
ATOM 1377 C CA . TRP A 1 173 ? -23.584 1.415 -5.605 1.00 50.72 173 TRP A CA 1
ATOM 1378 C C . TRP A 1 173 ? -24.982 0.811 -5.822 1.00 50.72 173 TRP A C 1
ATOM 1380 O O . TRP A 1 173 ? -25.743 0.694 -4.867 1.00 50.72 173 TRP A O 1
ATOM 1390 N N . SER A 1 174 ? -25.353 0.462 -7.060 1.00 43.75 174 SER A N 1
ATOM 1391 C CA . SER A 1 174 ? -26.636 -0.170 -7.385 1.00 43.75 174 SE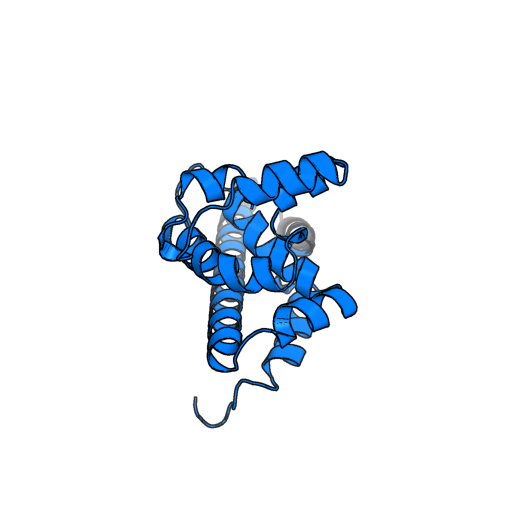R A CA 1
ATOM 1392 C C . SER A 1 174 ? -26.640 -1.706 -7.308 1.00 43.75 174 SER A C 1
ATOM 1394 O O . SER A 1 174 ? -27.711 -2.301 -7.426 1.00 43.75 174 SER A O 1
ATOM 1396 N N . GLU A 1 175 ? -25.488 -2.348 -7.070 1.00 42.28 175 GLU A N 1
ATOM 1397 C CA . GLU A 1 175 ? -25.368 -3.814 -6.926 1.00 42.28 175 GLU A CA 1
ATOM 1398 C C . GLU A 1 175 ? -25.053 -4.302 -5.489 1.00 42.28 175 GLU A C 1
ATOM 1400 O O . GLU A 1 175 ? -24.762 -5.485 -5.299 1.00 42.28 175 GLU A O 1
ATOM 1405 N N . ILE A 1 176 ? -25.151 -3.430 -4.473 1.00 42.91 176 ILE A N 1
ATOM 1406 C CA . ILE A 1 176 ? -25.104 -3.775 -3.032 1.00 42.91 176 ILE A CA 1
ATOM 1407 C C . ILE A 1 176 ? -26.499 -3.588 -2.427 1.00 42.91 176 ILE A C 1
ATOM 1409 O O . ILE A 1 176 ? -26.946 -4.488 -1.679 1.00 42.91 176 ILE A O 1
#

Secondary structure (DSSP, 8-state):
-HHHHHHHTT--HHHHHHHHTT---SSGGGS-HHHHHHTSSGGGG--HHHHHHHHHHHHHHHHHHTT-TT-TTHHHHHHHHHHHHH-HHHHHHHHTTS-HHHHHHHHHHHHHHHHHHHHHHHHHHHHHHHHHHHTT--HHHHHHHHHHHHTT-GGGSHHHHHHHHHHTTT--TT--

Radius of gyration: 19.12 Å; chains: 1; bounding box: 52×32×54 Å

Foldseek 3Di:
DQLLVCVVVVHDPVSSVVSVVVVPDPALCPQDLVNCVVCVQSQLSDFLVRVVRNVVVLLVSLVVCPPPPPPPVSVSNLVSVLVCLVDPVSVCRNVVVDDLVRNVVVLVSNVVVLVVQVVVLVVCLVVQLVVVVVVVDDPVRSCVVSVVVCCPHPVNDCSVVSSCVVCVVNDDPPVD

Sequence (176 aa):
MHEASAIDSNGGPEERAAARAKDTEKRWQDVSSETFLANQDVFHFLDAKGFRYYLPALMVWNLRFIGTAGHEHNSYVIESLENVLQETDYLLGHFQSLTLEQARAVAHFLEFHAERDQLMLADSKSESGKIMSDLGFSEQQIDLFLSKKSKVSFAASGAQQALDLYWGQFLDWSEI

pLDDT: mean 75.45, std 14.09, range [42.28, 94.94]